Protein AF-A0A927MKE1-F1 (afdb_monomer_lite)

Foldseek 3Di:
DFPPLQDCVRQPLVVCVVCLAQEDEREDDPPDPPCPNDPVSVVSCVVSVHHYHYCVQQPDWDWDDPPPFIAIHGDPDDDRDDGPPDDDPDPPPPDDDDDDPDPPDDDDDDDDDDDDDDDPLDDPALVRVCVVVVQFDFQVDSNDDCVQVVPNPRTGND

InterPro domains:
  IPR008613 Excalibur calcium-binding domain [PF05901] (123-158)
  IPR008613 Excalibur calcium-binding domain [SM00894] (122-158)
  IPR036866 Ribonuclease Z/Hydroxyacylglutathione hydrolase-like [G3DSA:3.60.15.10] (2-71)
  IPR036866 Ribonuclease Z/Hydroxyacylglutathione hydrolase-like [SSF56281] (4-68)
  IPR052159 Bacterial competence-related DNA uptake protein [PTHR30619] (4-68)

Secondary structure (DSSP, 8-state):
--GGGG-STTS-HHHHHHH--SEEEE---TT-TT-PSPHHHHHHHHHTTPEEEEHHHH-SEEEEE-SS-EEEEESSSS-------PPPPP--------------------------S------SSHHHHHTT-TT-EETTSTT--GGG-SS-SSEE--

Organism: NCBI:txid34101

pLDDT: mean 72.44, std 20.37, range [29.61, 93.75]

Radius of gyration: 20.81 Å; chains: 1; bounding box: 52×35×54 Å

Structure (mmCIF, N/CA/C/O backbone):
data_AF-A0A927MKE1-F1
#
_entry.id   AF-A0A927MKE1-F1
#
loop_
_atom_site.group_PDB
_atom_site.id
_atom_site.type_symbol
_atom_site.label_atom_id
_atom_site.label_alt_id
_atom_site.label_comp_id
_atom_site.label_asym_id
_atom_site.lab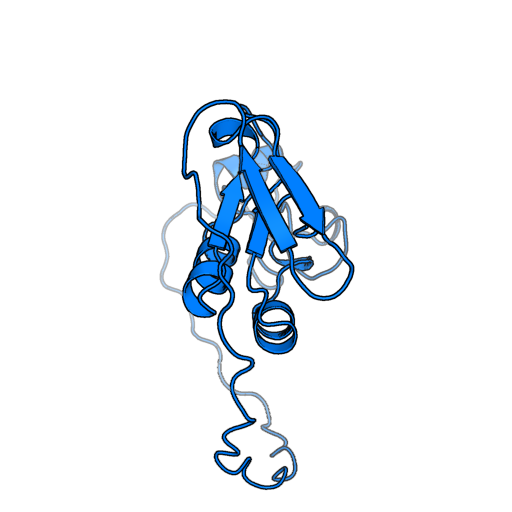el_entity_id
_atom_site.label_seq_id
_atom_site.pdbx_PDB_ins_code
_atom_site.Cartn_x
_atom_site.Cartn_y
_atom_site.Cartn_z
_atom_site.occupancy
_atom_site.B_iso_or_equiv
_atom_site.auth_seq_id
_atom_site.auth_comp_id
_atom_site.auth_asym_id
_atom_site.auth_atom_id
_atom_site.pdbx_PDB_model_num
ATOM 1 N N . MET A 1 1 ? -2.819 -4.253 6.452 1.00 84.50 1 MET A N 1
ATOM 2 C CA . MET A 1 1 ? -1.635 -3.588 5.858 1.00 84.50 1 MET A CA 1
ATOM 3 C C . MET A 1 1 ? -1.542 -3.962 4.391 1.00 84.50 1 MET A C 1
ATOM 5 O O . MET A 1 1 ? -2.056 -5.012 4.025 1.00 84.50 1 MET A O 1
ATOM 9 N N . ILE A 1 2 ? -0.939 -3.110 3.564 1.00 87.69 2 ILE A N 1
ATOM 10 C CA . ILE A 1 2 ? -0.674 -3.417 2.153 1.00 87.69 2 ILE A CA 1
ATOM 11 C C . ILE A 1 2 ? 0.648 -4.174 2.037 1.00 87.69 2 ILE A C 1
ATOM 13 O O . ILE A 1 2 ? 1.607 -3.850 2.737 1.00 87.69 2 ILE A O 1
ATOM 17 N N . ARG A 1 3 ? 0.667 -5.206 1.189 1.00 83.88 3 ARG A N 1
ATOM 18 C CA . ARG A 1 3 ? 1.837 -6.061 0.992 1.00 83.88 3 ARG A CA 1
ATOM 19 C C . ARG A 1 3 ? 2.971 -5.255 0.364 1.00 83.88 3 ARG A C 1
ATOM 21 O O . ARG A 1 3 ? 2.720 -4.416 -0.499 1.00 83.88 3 ARG A O 1
ATOM 28 N N . ASP A 1 4 ? 4.190 -5.544 0.814 1.00 82.31 4 ASP A N 1
ATOM 29 C CA . ASP A 1 4 ? 5.428 -5.065 0.198 1.00 82.31 4 ASP A CA 1
ATOM 30 C C . ASP A 1 4 ? 5.422 -3.555 -0.078 1.00 82.31 4 ASP A C 1
ATOM 32 O O . ASP A 1 4 ? 5.566 -3.084 -1.201 1.00 82.31 4 ASP A O 1
ATOM 36 N N . HIS A 1 5 ? 5.108 -2.782 0.965 1.00 85.19 5 HIS A N 1
ATOM 37 C CA . HIS A 1 5 ? 5.189 -1.319 0.949 1.00 85.19 5 HIS A CA 1
ATOM 38 C C . HIS A 1 5 ? 4.307 -0.606 -0.102 1.00 85.19 5 HIS A C 1
ATOM 40 O O . HIS A 1 5 ? 4.412 0.608 -0.275 1.00 85.19 5 HIS A O 1
ATOM 46 N N . GLY A 1 6 ? 3.388 -1.321 -0.765 1.00 75.38 6 GLY A N 1
ATOM 47 C CA . GLY A 1 6 ? 2.597 -0.794 -1.879 1.00 75.38 6 GLY A CA 1
ATOM 48 C C . GLY A 1 6 ? 3.142 -1.141 -3.265 1.00 75.38 6 GLY A C 1
ATOM 49 O O . GLY A 1 6 ? 2.917 -0.365 -4.198 1.00 75.38 6 GLY A O 1
ATOM 50 N N . SER A 1 7 ? 3.827 -2.277 -3.402 1.00 78.50 7 SER A N 1
ATOM 51 C CA . SER A 1 7 ? 4.145 -2.891 -4.694 1.00 78.50 7 SER A CA 1
ATOM 52 C C . SER A 1 7 ? 2.879 -3.323 -5.450 1.00 78.50 7 SER A C 1
ATOM 54 O O . SER A 1 7 ? 1.857 -3.686 -4.849 1.00 78.50 7 SER A O 1
ATOM 56 N N . ASP A 1 8 ? 2.937 -3.271 -6.784 1.00 71.69 8 ASP A N 1
ATOM 57 C CA . ASP A 1 8 ? 1.837 -3.645 -7.680 1.00 71.69 8 ASP A CA 1
ATOM 58 C C . ASP A 1 8 ? 1.552 -5.158 -7.617 1.00 71.69 8 ASP A C 1
ATOM 60 O O . ASP A 1 8 ? 0.395 -5.578 -7.500 1.00 71.69 8 ASP A O 1
ATOM 64 N N . THR A 1 9 ? 2.608 -5.969 -7.545 1.00 71.38 9 THR A N 1
ATOM 65 C CA . THR A 1 9 ? 2.553 -7.441 -7.531 1.00 71.38 9 THR A CA 1
ATOM 66 C C . THR A 1 9 ? 1.729 -7.975 -6.355 1.00 71.38 9 THR A C 1
ATOM 68 O O . THR A 1 9 ? 1.019 -8.980 -6.459 1.00 71.38 9 THR A O 1
ATOM 71 N N . GLY A 1 10 ? 1.767 -7.273 -5.215 1.00 69.50 10 GLY A N 1
ATOM 72 C CA . GLY A 1 10 ? 1.003 -7.584 -4.002 1.00 69.50 10 GLY A CA 1
ATOM 73 C C . GLY A 1 10 ? -0.296 -6.842 -3.806 1.00 69.50 10 GLY A C 1
ATOM 74 O O . GLY A 1 10 ? -1.035 -7.147 -2.868 1.00 69.50 10 GLY A O 1
ATOM 75 N N . SER A 1 11 ? -0.590 -5.905 -4.694 1.00 82.69 11 SER A N 1
ATOM 76 C CA . SER A 1 11 ? -1.696 -4.968 -4.548 1.00 82.69 11 SER A CA 1
ATOM 77 C C . SER A 1 11 ? -2.465 -4.828 -5.858 1.00 82.69 11 SER A C 1
ATOM 79 O O . SER A 1 11 ? -2.897 -3.732 -6.234 1.00 82.69 11 SER A O 1
ATOM 81 N N . SER A 1 12 ? -2.635 -5.948 -6.565 1.00 85.50 12 SER A N 1
ATOM 82 C CA . SER A 1 12 ? -3.334 -5.990 -7.846 1.00 85.50 12 SER A CA 1
ATOM 83 C C . SER A 1 12 ? -4.763 -5.451 -7.723 1.00 85.50 12 SER A C 1
ATOM 85 O O . SER A 1 12 ? -5.412 -5.526 -6.673 1.00 85.50 12 SER A O 1
ATOM 87 N N . ALA A 1 13 ? -5.288 -4.913 -8.824 1.00 85.31 13 ALA A N 1
ATOM 88 C CA . ALA A 1 13 ? -6.651 -4.386 -8.855 1.00 85.31 13 ALA A CA 1
ATOM 89 C C . ALA A 1 13 ? -7.698 -5.449 -8.479 1.00 85.31 13 ALA A C 1
ATOM 91 O O . ALA A 1 13 ? -8.663 -5.131 -7.781 1.00 85.31 13 ALA A O 1
ATOM 92 N N . ALA A 1 14 ? -7.491 -6.705 -8.891 1.00 86.38 14 ALA A N 1
ATOM 93 C CA . ALA A 1 14 ? -8.376 -7.818 -8.559 1.00 86.38 14 ALA A CA 1
ATOM 94 C C . ALA A 1 14 ? -8.412 -8.078 -7.047 1.00 86.38 14 ALA A C 1
ATOM 96 O O . ALA A 1 14 ? -9.493 -8.189 -6.472 1.00 86.38 14 ALA A O 1
ATOM 97 N N . PHE A 1 15 ? -7.248 -8.097 -6.391 1.00 89.12 15 PHE A N 1
ATOM 98 C CA . PHE A 1 15 ? -7.163 -8.307 -4.949 1.00 89.12 15 PHE A CA 1
ATOM 99 C C . PHE A 1 15 ? -7.830 -7.167 -4.168 1.00 89.12 15 PHE A C 1
ATOM 101 O O . PHE A 1 15 ? -8.715 -7.417 -3.351 1.00 89.12 15 PHE A O 1
ATOM 108 N N . ILE A 1 16 ? -7.481 -5.910 -4.469 1.00 89.69 16 ILE A N 1
ATOM 109 C CA . ILE A 1 16 ? -8.055 -4.735 -3.786 1.00 89.69 16 ILE A CA 1
ATOM 110 C C . ILE A 1 16 ? -9.578 -4.667 -3.982 1.00 89.69 16 ILE A C 1
ATOM 112 O O . ILE A 1 16 ? -10.311 -4.336 -3.049 1.00 89.69 16 ILE A O 1
ATOM 116 N N . SER A 1 17 ? -10.069 -5.030 -5.169 1.00 88.62 17 SER A N 1
ATOM 117 C CA . SER A 1 17 ? -11.507 -5.058 -5.467 1.00 88.62 17 SER A CA 1
ATOM 118 C C . SER A 1 17 ? -12.243 -6.223 -4.811 1.00 88.62 17 SER A C 1
ATOM 120 O O . SER A 1 17 ? -13.446 -6.112 -4.581 1.00 88.62 17 SER A O 1
ATOM 122 N N . ALA A 1 18 ? -11.557 -7.331 -4.525 1.00 89.12 18 ALA A N 1
ATOM 123 C CA . ALA A 1 18 ? -12.135 -8.471 -3.825 1.00 89.12 18 ALA A CA 1
ATOM 124 C C . ALA A 1 18 ? -12.258 -8.193 -2.322 1.00 89.12 18 ALA A C 1
ATOM 126 O O . ALA A 1 18 ? -13.315 -8.427 -1.742 1.00 89.12 18 ALA A O 1
ATOM 127 N N . VAL A 1 19 ? -11.207 -7.642 -1.705 1.00 91.50 19 VAL A N 1
ATOM 128 C CA . VAL A 1 19 ? -11.181 -7.379 -0.257 1.00 91.50 19 VAL A CA 1
ATOM 129 C C . VAL A 1 19 ? -11.882 -6.080 0.152 1.00 91.50 19 VAL A C 1
ATOM 131 O O . VAL A 1 19 ? -12.335 -5.988 1.287 1.00 91.50 19 VAL A O 1
ATOM 134 N N . LYS A 1 20 ? -11.980 -5.084 -0.747 1.00 90.12 20 LYS A N 1
ATOM 135 C CA . LYS A 1 20 ? -12.607 -3.759 -0.518 1.00 90.12 20 LYS A CA 1
ATOM 136 C C . LYS A 1 20 ? -12.312 -3.189 0.878 1.00 90.12 20 LYS A C 1
ATOM 138 O O . LYS A 1 20 ? -13.234 -2.985 1.672 1.00 90.12 20 LYS A O 1
ATOM 143 N N . PRO A 1 21 ? -11.033 -2.950 1.207 1.00 92.62 21 PRO A N 1
ATOM 144 C CA . PRO A 1 21 ? -10.658 -2.556 2.553 1.00 92.62 21 PRO A CA 1
ATOM 145 C C . PRO A 1 21 ? -11.279 -1.203 2.909 1.00 92.62 21 PRO A C 1
ATOM 147 O O . PRO A 1 21 ? -11.232 -0.260 2.124 1.00 92.62 21 PRO A O 1
ATOM 150 N N . GLN A 1 22 ? -11.808 -1.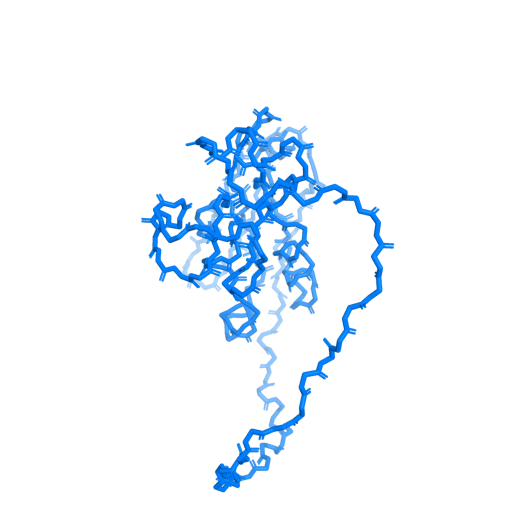080 4.126 1.00 91.31 22 GLN A N 1
ATOM 151 C CA . GLN A 1 22 ? -12.238 0.220 4.657 1.00 91.31 22 GLN A CA 1
ATOM 152 C C . GLN A 1 22 ? -11.033 1.117 4.977 1.00 91.31 22 GLN A C 1
ATOM 154 O O . GLN A 1 22 ? -11.081 2.329 4.769 1.00 91.31 22 GLN A O 1
ATOM 159 N N . THR A 1 23 ? -9.937 0.508 5.433 1.00 91.81 23 THR A N 1
ATOM 160 C CA . THR A 1 23 ? -8.687 1.176 5.805 1.00 91.81 23 THR A CA 1
ATOM 161 C C . THR A 1 23 ? -7.510 0.430 5.181 1.00 91.81 23 THR A C 1
ATOM 163 O O . THR A 1 23 ? -7.426 -0.794 5.277 1.00 91.81 23 THR A O 1
ATOM 166 N N . ALA A 1 24 ? -6.571 1.159 4.587 1.00 93.75 24 ALA A N 1
ATOM 167 C CA . ALA A 1 24 ? -5.304 0.646 4.089 1.00 93.75 24 ALA A CA 1
ATOM 168 C C . ALA A 1 24 ? -4.132 1.413 4.714 1.00 93.75 24 ALA A C 1
ATOM 170 O O . ALA A 1 24 ? -4.159 2.637 4.803 1.00 93.75 24 ALA A O 1
ATOM 171 N N . ILE A 1 25 ? -3.099 0.683 5.133 1.00 93.31 25 ILE A N 1
ATOM 172 C CA . ILE A 1 25 ? -1.866 1.246 5.695 1.00 93.31 25 ILE A CA 1
ATOM 173 C C . ILE A 1 25 ? -0.725 0.888 4.748 1.00 93.31 25 ILE A C 1
ATOM 175 O O . ILE A 1 25 ? -0.479 -0.299 4.508 1.00 93.31 25 ILE A O 1
ATOM 179 N N . LEU A 1 26 ? -0.064 1.916 4.223 1.00 91.38 26 LEU A N 1
ATOM 180 C CA . LEU A 1 26 ? 1.163 1.844 3.444 1.00 91.38 26 LEU A CA 1
ATOM 181 C C . LEU A 1 26 ? 2.326 2.139 4.393 1.00 91.38 26 LEU A C 1
ATOM 183 O O . LEU A 1 26 ? 2.515 3.274 4.831 1.00 91.38 26 LEU A O 1
ATOM 187 N N . SER A 1 27 ? 3.073 1.097 4.739 1.00 89.81 27 SER A N 1
ATOM 188 C CA . SER A 1 27 ? 4.265 1.221 5.577 1.00 89.81 27 SER A CA 1
ATOM 189 C C . SER A 1 2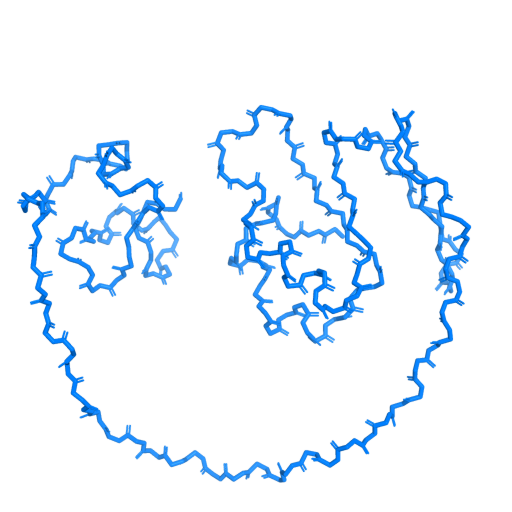7 ? 5.483 1.339 4.678 1.00 89.81 27 SER A C 1
ATOM 191 O O . SER A 1 27 ? 5.689 0.453 3.859 1.00 89.81 27 SER A O 1
ATOM 193 N N . TYR A 1 28 ? 6.248 2.420 4.781 1.00 87.06 28 TYR A N 1
ATOM 194 C CA . TYR A 1 28 ? 7.505 2.635 4.058 1.00 87.06 28 TYR A CA 1
ATOM 195 C C . TYR A 1 28 ? 8.328 3.760 4.710 1.00 87.06 28 TYR A C 1
ATOM 197 O O . TYR A 1 28 ? 7.818 4.547 5.513 1.00 87.06 28 TYR A O 1
ATOM 205 N N . GLY A 1 29 ? 9.621 3.828 4.386 1.00 82.00 29 GLY A N 1
ATOM 206 C CA . GLY A 1 29 ? 10.518 4.873 4.889 1.00 82.00 29 GLY A CA 1
ATOM 207 C C . GLY A 1 29 ? 10.306 6.226 4.198 1.00 82.00 29 GLY A C 1
ATOM 208 O O . GLY A 1 29 ? 9.976 6.283 3.017 1.00 82.00 29 GLY A O 1
ATOM 209 N N . LYS A 1 30 ? 10.551 7.335 4.909 1.00 73.81 30 LYS A N 1
ATOM 210 C CA . LYS A 1 30 ? 10.429 8.708 4.368 1.00 73.81 30 LYS A CA 1
ATOM 211 C C . LYS A 1 30 ? 11.317 8.965 3.142 1.00 73.81 30 LYS A C 1
ATOM 213 O O . LYS A 1 30 ? 10.919 9.707 2.255 1.00 73.81 30 LYS A O 1
ATOM 218 N N . ASN A 1 31 ? 12.466 8.292 3.075 1.00 73.06 31 ASN A N 1
ATOM 219 C CA . ASN A 1 31 ? 13.423 8.371 1.969 1.00 73.06 31 ASN A CA 1
ATOM 220 C C . ASN A 1 31 ? 13.493 7.035 1.210 1.00 73.06 31 ASN A C 1
ATOM 222 O O . ASN A 1 31 ? 14.578 6.514 0.962 1.00 73.06 31 ASN A O 1
ATOM 226 N N . ASN A 1 32 ? 12.337 6.430 0.921 1.00 69.62 32 ASN A N 1
ATOM 227 C CA . ASN A 1 32 ? 12.279 5.124 0.276 1.00 69.62 32 ASN A CA 1
ATOM 228 C C . ASN A 1 32 ? 12.820 5.167 -1.168 1.00 69.62 32 ASN A C 1
ATOM 230 O O . ASN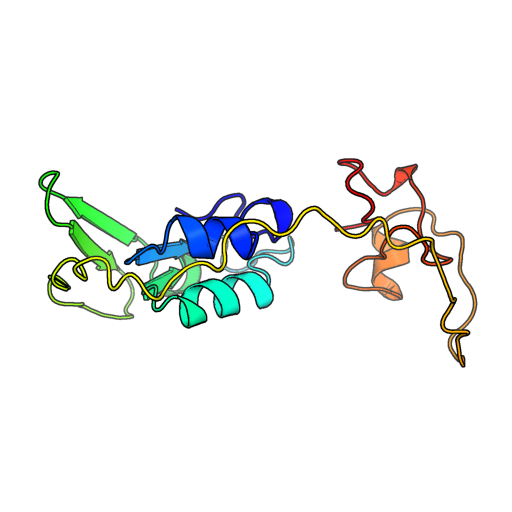 A 1 32 ? 12.182 5.734 -2.052 1.00 69.62 32 ASN A O 1
ATOM 234 N N . SER A 1 33 ? 13.960 4.520 -1.413 1.00 71.12 33 SER A N 1
ATOM 235 C CA . SER A 1 33 ? 14.573 4.379 -2.740 1.00 71.12 33 SER A CA 1
ATOM 236 C C . SER A 1 33 ? 14.007 3.221 -3.569 1.00 71.12 33 SER A C 1
ATOM 238 O O . SER A 1 33 ? 14.315 3.134 -4.754 1.00 71.12 33 SER A O 1
ATOM 240 N N . TYR A 1 34 ? 13.153 2.366 -2.991 1.00 70.12 34 TYR A N 1
ATOM 241 C CA . TYR A 1 34 ? 12.517 1.239 -3.688 1.00 70.12 34 TYR A CA 1
ATOM 242 C C . TYR A 1 34 ? 11.387 1.657 -4.648 1.00 70.12 34 TYR A C 1
ATOM 244 O O . TYR A 1 34 ? 10.768 0.806 -5.264 1.00 70.12 34 TYR A O 1
ATOM 252 N N . GLY A 1 35 ? 11.058 2.949 -4.763 1.00 71.88 35 GLY A N 1
ATOM 253 C CA . GLY A 1 35 ? 10.009 3.415 -5.687 1.00 71.88 35 GLY A CA 1
ATOM 254 C C . GLY A 1 35 ? 8.571 3.094 -5.250 1.00 71.88 35 GLY A C 1
ATOM 255 O O . GLY A 1 35 ? 7.623 3.382 -5.979 1.00 71.88 35 GLY A O 1
ATOM 256 N N . HIS A 1 36 ? 8.388 2.548 -4.046 1.00 79.62 36 HIS A N 1
ATOM 257 C CA . HIS A 1 36 ? 7.078 2.267 -3.458 1.00 79.62 36 HIS A CA 1
ATOM 258 C C . HIS A 1 36 ? 6.618 3.376 -2.491 1.00 79.62 36 HIS A C 1
ATOM 260 O O . HIS A 1 36 ? 7.452 3.995 -1.819 1.00 79.62 36 HIS A O 1
ATOM 266 N N . PRO A 1 37 ? 5.298 3.593 -2.342 1.00 81.75 37 PRO A N 1
ATOM 267 C CA . PRO A 1 37 ? 4.194 2.895 -3.012 1.00 81.75 37 PRO A CA 1
ATOM 268 C C . PRO A 1 37 ? 4.047 3.291 -4.487 1.00 81.75 37 PRO A C 1
ATOM 270 O O . PRO A 1 37 ? 4.230 4.452 -4.848 1.00 81.75 37 PRO A O 1
ATOM 273 N N . HIS A 1 38 ? 3.646 2.345 -5.343 1.00 81.31 38 HIS A N 1
ATOM 274 C CA . HIS A 1 38 ? 3.299 2.683 -6.727 1.00 81.31 38 HIS A CA 1
ATOM 275 C C . HIS A 1 38 ? 2.022 3.532 -6.755 1.00 81.31 38 HIS A C 1
ATOM 277 O O . HIS A 1 38 ? 1.023 3.216 -6.101 1.00 81.31 38 HIS A O 1
ATOM 283 N N . SER A 1 39 ? 2.006 4.579 -7.581 1.00 81.56 39 SER A N 1
ATOM 284 C CA . SER A 1 39 ? 0.848 5.476 -7.733 1.00 81.56 39 SER A CA 1
ATOM 285 C C . SER A 1 39 ? -0.432 4.736 -8.156 1.00 81.56 39 SER A C 1
ATOM 287 O O . SER A 1 39 ? -1.540 5.103 -7.746 1.00 81.56 39 SER A O 1
ATOM 289 N N . ALA A 1 40 ? -0.289 3.647 -8.917 1.00 81.88 40 ALA A N 1
ATOM 290 C CA . ALA A 1 40 ? -1.385 2.764 -9.300 1.00 81.88 40 ALA A CA 1
ATOM 291 C C . ALA A 1 40 ? -2.054 2.099 -8.084 1.00 81.88 40 ALA A C 1
ATOM 293 O O . ALA A 1 40 ? -3.281 2.000 -8.038 1.00 81.88 40 ALA A O 1
ATOM 294 N N . VAL A 1 41 ? -1.278 1.697 -7.072 1.00 86.94 41 VAL A N 1
ATOM 295 C CA . VAL A 1 41 ? -1.793 1.070 -5.846 1.00 86.94 41 VAL A CA 1
ATOM 296 C C . VAL A 1 41 ? -2.589 2.073 -5.022 1.00 86.94 41 VAL A C 1
ATOM 298 O O . VAL A 1 41 ? -3.720 1.786 -4.631 1.00 86.94 41 VAL A O 1
ATOM 301 N N . GLU A 1 42 ? -2.067 3.287 -4.834 1.00 87.31 42 GLU A N 1
ATOM 302 C CA . GLU A 1 42 ? -2.816 4.355 -4.163 1.00 87.31 42 GLU A CA 1
ATOM 303 C C . GLU A 1 42 ? -4.131 4.674 -4.875 1.00 87.31 42 GLU A C 1
ATOM 305 O O . GLU A 1 42 ? -5.161 4.860 -4.227 1.00 87.31 42 GLU A O 1
ATOM 310 N N . SER A 1 43 ? -4.105 4.715 -6.207 1.00 87.50 43 SER A N 1
ATOM 311 C CA . SER A 1 43 ? -5.289 4.991 -7.019 1.00 87.50 43 SER A CA 1
ATOM 312 C C . SER A 1 43 ? -6.337 3.892 -6.861 1.00 87.50 43 SER A C 1
ATOM 314 O O . SER A 1 43 ? -7.506 4.190 -6.634 1.00 87.50 43 SER A O 1
ATOM 316 N N . ARG A 1 44 ? -5.936 2.616 -6.881 1.00 90.81 44 ARG A N 1
ATOM 317 C CA . ARG A 1 44 ? -6.850 1.482 -6.653 1.00 90.81 44 ARG A CA 1
ATOM 318 C C . ARG A 1 44 ? -7.496 1.542 -5.272 1.00 90.81 44 ARG A C 1
ATOM 320 O O . ARG A 1 44 ? -8.704 1.349 -5.167 1.00 90.81 44 ARG A O 1
ATOM 327 N N . LEU A 1 45 ? -6.718 1.847 -4.232 1.00 91.50 45 LEU A N 1
ATOM 328 C CA . LEU A 1 45 ? -7.225 1.987 -2.863 1.00 91.50 45 LEU A CA 1
ATOM 329 C C . LEU A 1 45 ? -8.232 3.136 -2.745 1.00 91.50 45 LEU A C 1
ATOM 331 O O . LEU A 1 45 ? -9.307 2.955 -2.174 1.00 91.50 45 LEU A O 1
ATOM 335 N N . LYS A 1 46 ? -7.934 4.291 -3.348 1.00 90.19 46 LYS A N 1
ATOM 336 C CA . LYS A 1 46 ? -8.867 5.426 -3.409 1.00 90.19 46 LYS A CA 1
ATOM 337 C C . LYS A 1 46 ? -10.144 5.067 -4.176 1.00 90.19 46 LYS A C 1
ATOM 339 O O . LYS A 1 46 ? -11.234 5.384 -3.710 1.00 90.19 46 LYS A O 1
ATOM 344 N N . ASN A 1 47 ? -10.024 4.345 -5.291 1.00 90.06 47 ASN A N 1
ATOM 345 C CA . ASN A 1 47 ? -11.152 3.943 -6.138 1.00 90.06 47 ASN A CA 1
ATOM 346 C C . ASN A 1 47 ? -12.131 2.994 -5.436 1.00 90.06 47 ASN A C 1
ATOM 348 O O . ASN A 1 47 ? -13.331 3.061 -5.688 1.00 90.06 47 ASN A O 1
ATOM 352 N N . VAL A 1 48 ? -11.654 2.133 -4.532 1.00 92.38 48 VAL A N 1
ATOM 353 C CA . VAL A 1 48 ? -12.535 1.295 -3.695 1.00 92.38 48 VAL A CA 1
ATOM 354 C C . VAL A 1 48 ? -13.043 2.015 -2.440 1.00 92.38 48 VAL A C 1
ATOM 356 O O . VAL A 1 48 ? -13.769 1.424 -1.644 1.00 92.38 48 VAL A O 1
ATOM 359 N N . GLY A 1 49 ? -12.689 3.291 -2.261 1.00 90.75 49 GLY A N 1
ATOM 360 C CA . GLY A 1 49 ? -13.106 4.109 -1.125 1.00 90.75 49 GLY A CA 1
ATOM 361 C C . GLY A 1 49 ? -12.359 3.803 0.173 1.00 90.75 49 GLY A C 1
ATOM 362 O O . GLY A 1 49 ? -12.860 4.147 1.246 1.00 90.75 49 GLY A O 1
ATOM 363 N N . ALA A 1 50 ? -11.191 3.159 0.093 1.00 93.56 50 ALA A N 1
ATOM 364 C CA . ALA A 1 50 ? -10.371 2.873 1.259 1.00 93.56 50 ALA A CA 1
ATOM 365 C C . ALA A 1 50 ? -9.758 4.163 1.807 1.00 93.56 50 ALA A C 1
ATOM 367 O O . ALA A 1 50 ? -9.226 4.993 1.061 1.00 93.56 50 ALA A O 1
ATOM 368 N N . LYS A 1 51 ? -9.756 4.308 3.132 1.00 92.06 51 LYS A N 1
ATOM 369 C CA . LYS A 1 51 ? -8.967 5.346 3.787 1.00 92.06 51 LYS A CA 1
ATOM 370 C C . LYS A 1 51 ? -7.503 4.917 3.848 1.00 92.06 51 LYS A C 1
ATOM 372 O O . LYS A 1 51 ? -7.192 3.892 4.447 1.00 92.06 51 LYS A O 1
ATOM 377 N N . VAL A 1 52 ? -6.619 5.700 3.235 1.00 91.81 52 VAL A N 1
ATOM 378 C CA . VAL A 1 52 ? -5.190 5.381 3.124 1.00 91.81 52 VAL A CA 1
ATOM 379 C C . VAL A 1 52 ? -4.386 6.151 4.169 1.00 91.81 52 VAL A C 1
ATOM 381 O O . VAL A 1 52 ? -4.513 7.369 4.251 1.00 91.81 52 VAL A O 1
ATOM 384 N N . TYR A 1 53 ? -3.545 5.433 4.911 1.00 91.25 53 TYR A N 1
ATOM 385 C CA . TYR A 1 53 ? -2.551 5.969 5.842 1.00 91.25 53 TYR A CA 1
ATOM 386 C C . TYR A 1 53 ? -1.145 5.602 5.377 1.00 91.25 53 TYR A C 1
ATOM 388 O O . TYR A 1 53 ? -0.940 4.524 4.812 1.00 91.25 53 TYR A O 1
ATOM 396 N N . LYS A 1 54 ? -0.182 6.485 5.621 1.00 91.62 54 LYS A N 1
ATOM 397 C CA . LYS A 1 54 ? 1.206 6.384 5.171 1.00 91.62 54 LYS A CA 1
ATOM 398 C C . LYS A 1 54 ? 2.137 6.695 6.337 1.00 91.62 54 LYS A C 1
ATOM 400 O O . LYS A 1 54 ? 2.170 7.828 6.804 1.00 91.62 54 LYS A O 1
ATOM 405 N N . THR A 1 55 ? 2.961 5.736 6.752 1.00 90.44 55 THR A N 1
ATOM 406 C CA . THR A 1 55 ? 3.884 5.909 7.893 1.00 90.44 55 THR A CA 1
ATOM 407 C C . THR A 1 55 ? 4.806 7.136 7.820 1.00 90.44 55 THR A C 1
ATOM 409 O O . THR A 1 55 ? 4.998 7.763 8.856 1.00 90.44 55 THR A O 1
ATOM 412 N N . PRO A 1 56 ? 5.354 7.582 6.666 1.00 86.88 56 PRO A N 1
ATOM 413 C CA . PRO A 1 56 ? 6.218 8.768 6.673 1.00 86.88 56 PRO A CA 1
ATOM 414 C C . PRO A 1 56 ? 5.466 10.098 6.829 1.00 86.88 56 PRO A C 1
ATOM 416 O O . PRO A 1 56 ? 6.113 11.131 6.993 1.00 86.88 56 PRO A O 1
ATOM 419 N N . ILE A 1 57 ? 4.132 10.084 6.741 1.00 87.69 57 ILE A N 1
ATOM 420 C CA . ILE A 1 57 ? 3.267 11.264 6.887 1.00 87.69 57 ILE A CA 1
ATOM 421 C C . ILE A 1 57 ? 2.518 11.194 8.221 1.00 87.69 57 ILE A C 1
ATOM 423 O O . ILE A 1 57 ? 2.509 12.157 8.979 1.00 87.69 57 ILE A O 1
ATOM 427 N N . ASP A 1 58 ? 1.933 10.035 8.517 1.00 89.62 58 ASP A N 1
ATOM 428 C CA . ASP A 1 58 ? 1.093 9.791 9.688 1.00 89.62 58 ASP A CA 1
ATOM 429 C C . ASP A 1 58 ? 1.895 9.341 10.929 1.00 89.62 58 ASP A C 1
ATOM 431 O O . ASP A 1 58 ? 1.323 9.234 12.015 1.00 89.62 58 ASP A O 1
ATOM 435 N N . CYS A 1 59 ? 3.208 9.115 10.788 1.00 88.69 59 CYS A N 1
ATOM 436 C CA . CYS A 1 59 ? 4.093 8.536 11.804 1.00 88.69 59 CYS A CA 1
ATOM 437 C C . CYS A 1 59 ? 3.562 7.196 12.333 1.00 88.69 59 CYS A C 1
ATOM 439 O O . CYS A 1 59 ? 3.316 6.275 11.547 1.00 88.69 59 CYS A O 1
ATOM 441 N N . ASP A 1 60 ? 3.395 7.075 13.649 1.00 90.44 60 ASP A N 1
ATOM 442 C CA . ASP A 1 60 ? 2.908 5.859 14.278 1.00 90.44 60 ASP A CA 1
ATOM 443 C C . ASP A 1 60 ? 1.408 5.756 14.054 1.00 90.44 60 ASP A C 1
ATOM 445 O O . ASP A 1 60 ? 0.645 6.653 14.421 1.00 90.44 60 ASP A O 1
ATOM 449 N N . ILE A 1 61 ? 0.994 4.648 13.445 1.00 91.31 61 ILE A N 1
ATOM 450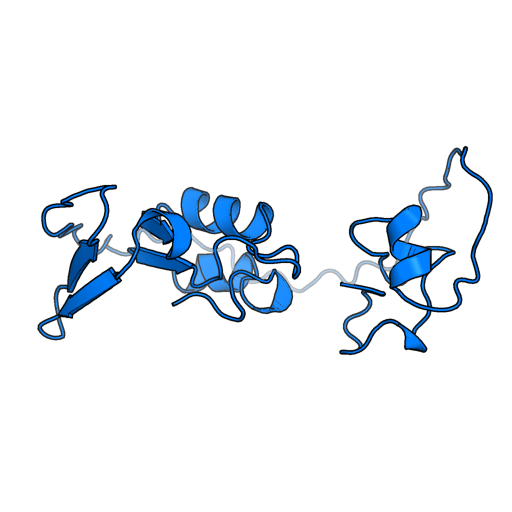 C CA . ILE A 1 61 ? -0.403 4.356 13.145 1.00 91.31 61 ILE A CA 1
ATOM 451 C C . ILE A 1 61 ? -0.871 3.242 14.080 1.00 91.31 61 ILE A C 1
ATOM 453 O O . ILE A 1 61 ? -0.439 2.096 13.952 1.00 91.31 61 ILE A O 1
ATOM 457 N N . THR A 1 62 ? -1.802 3.562 14.975 1.00 92.50 62 THR A N 1
ATOM 458 C CA . THR A 1 62 ? -2.394 2.601 15.913 1.00 92.50 62 THR A CA 1
ATOM 459 C C . THR A 1 62 ? -3.777 2.197 15.434 1.00 92.50 62 THR A C 1
ATOM 461 O O . THR A 1 62 ? -4.646 3.050 15.247 1.00 92.50 62 THR A O 1
ATOM 464 N N . VAL A 1 63 ? -3.995 0.891 15.262 1.00 92.00 63 VAL A N 1
ATOM 465 C CA . VAL A 1 63 ? -5.316 0.317 14.984 1.00 92.00 63 VAL A CA 1
ATOM 466 C C . VAL A 1 63 ? -5.826 -0.363 16.248 1.00 92.00 63 VAL A C 1
ATOM 468 O O . VAL A 1 63 ? -5.241 -1.340 16.706 1.00 92.00 63 VAL A O 1
ATOM 471 N N . THR A 1 64 ? -6.928 0.137 16.795 1.00 91.94 64 THR A N 1
ATOM 472 C CA . THR A 1 64 ? -7.612 -0.468 17.945 1.00 91.94 64 THR A CA 1
ATOM 473 C C . THR A 1 64 ? -8.880 -1.141 17.453 1.00 91.94 64 THR A C 1
ATOM 475 O O . THR A 1 64 ? -9.651 -0.525 16.720 1.00 91.94 64 THR A O 1
ATOM 478 N N . THR A 1 65 ? -9.111 -2.394 17.836 1.00 90.31 65 THR A N 1
ATOM 479 C CA . THR A 1 65 ? -10.301 -3.149 17.435 1.00 90.31 65 THR A CA 1
ATOM 480 C C . THR A 1 65 ? -10.827 -4.000 18.582 1.00 90.31 65 THR A C 1
ATOM 482 O O . THR A 1 65 ? -10.053 -4.477 19.406 1.00 90.31 65 THR A O 1
ATOM 485 N N . ASP A 1 66 ? -12.143 -4.186 18.617 1.00 91.19 66 ASP A N 1
ATOM 486 C CA . ASP A 1 66 ? -12.851 -5.130 19.491 1.00 91.19 66 ASP A CA 1
ATOM 487 C C . ASP A 1 66 ? -13.234 -6.431 18.747 1.00 91.19 66 ASP A C 1
ATOM 489 O O . ASP A 1 66 ? -14.013 -7.235 19.249 1.00 91.19 66 ASP A O 1
ATOM 493 N N . GLY A 1 67 ? -12.720 -6.627 17.525 1.00 88.62 67 GLY A N 1
ATOM 494 C CA . GLY A 1 67 ? -13.076 -7.736 16.634 1.00 88.62 67 GLY A CA 1
ATOM 495 C C . GLY A 1 67 ? -14.313 -7.486 15.760 1.00 88.62 67 GLY A C 1
ATOM 496 O O . GLY A 1 67 ? -14.542 -8.244 14.820 1.00 88.62 67 GLY A O 1
ATOM 497 N N . ILE A 1 68 ? -15.082 -6.419 16.009 1.00 84.94 68 ILE A N 1
ATOM 498 C CA . ILE A 1 68 ? -16.279 -6.039 15.234 1.00 84.94 68 ILE A CA 1
ATOM 499 C C . ILE A 1 68 ? -16.098 -4.663 14.578 1.00 84.94 68 ILE A C 1
ATOM 501 O O . ILE A 1 68 ? -16.482 -4.447 13.429 1.00 84.94 68 ILE A O 1
ATOM 505 N N . LYS A 1 69 ? -15.511 -3.718 15.306 1.00 86.12 69 LYS A N 1
ATOM 506 C CA . LYS A 1 69 ? -15.217 -2.347 14.900 1.00 86.12 69 LYS A CA 1
ATOM 507 C C . LYS A 1 69 ? -13.727 -2.090 15.035 1.00 86.12 69 LYS A C 1
ATOM 509 O O . LYS A 1 69 ? -13.037 -2.701 15.852 1.00 86.12 69 LYS A O 1
ATOM 514 N N . HIS A 1 70 ? -13.235 -1.125 14.270 1.00 89.00 70 HIS A N 1
ATOM 515 C CA . HIS A 1 70 ? -11.880 -0.617 14.426 1.00 89.00 70 HIS A CA 1
ATOM 516 C C . HIS A 1 70 ? -11.835 0.909 14.395 1.00 89.00 70 HIS A C 1
ATOM 518 O O . HIS A 1 70 ? -12.640 1.576 13.741 1.00 89.00 70 HIS A O 1
ATOM 524 N N . ALA A 1 71 ? -10.857 1.455 15.106 1.00 88.31 71 ALA A N 1
ATOM 525 C CA . ALA A 1 71 ? -10.473 2.856 15.098 1.00 88.31 71 ALA A CA 1
ATOM 526 C C . ALA A 1 71 ? -8.996 2.966 14.709 1.00 88.31 71 ALA A C 1
ATOM 528 O O . ALA A 1 71 ? -8.208 2.062 14.987 1.00 88.31 71 ALA A O 1
ATOM 529 N N . VAL A 1 72 ? -8.631 4.064 14.046 1.00 90.69 72 VAL A N 1
ATOM 530 C CA . VAL A 1 72 ? -7.261 4.292 13.570 1.00 90.69 72 VAL A CA 1
ATOM 531 C C . VAL A 1 72 ? -6.799 5.677 14.008 1.00 90.69 72 VAL A C 1
ATOM 533 O O . VAL A 1 72 ? -7.448 6.671 13.676 1.00 90.69 72 VAL A O 1
ATOM 536 N N . ALA A 1 73 ? -5.683 5.732 14.733 1.00 89.56 73 ALA A N 1
ATOM 537 C CA . ALA A 1 73 ? -5.036 6.954 15.210 1.00 89.56 73 ALA A CA 1
ATOM 538 C C . ALA A 1 73 ? -3.624 7.102 14.613 1.00 89.56 73 ALA A C 1
ATOM 540 O O . ALA A 1 73 ? -2.998 6.101 14.276 1.00 89.56 73 ALA A O 1
ATOM 541 N N . SER A 1 74 ? -3.144 8.343 14.482 1.00 90.56 74 SER A N 1
ATOM 542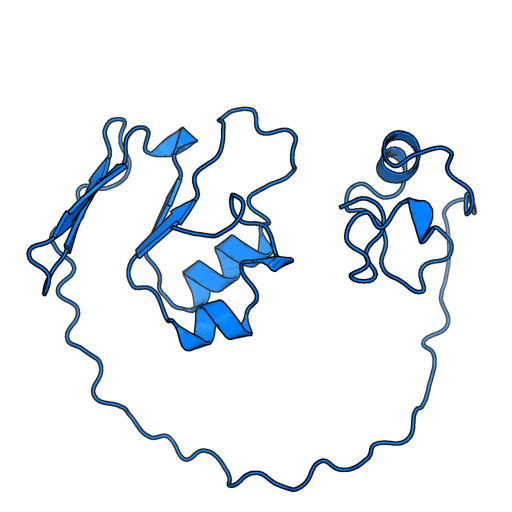 C CA . SER A 1 74 ? -1.841 8.716 13.894 1.00 90.56 74 SER A CA 1
ATOM 543 C C . SER A 1 74 ? -1.107 9.727 14.787 1.00 90.56 74 SER A C 1
ATOM 545 O O . SER A 1 74 ? -1.765 10.664 15.254 1.00 90.56 74 SER A O 1
ATOM 547 N N . SER A 1 75 ? 0.212 9.614 14.983 1.00 84.75 75 SER A N 1
ATOM 548 C CA . SER A 1 75 ? 0.947 10.427 15.974 1.00 84.75 75 SER A CA 1
ATOM 549 C C . SER A 1 75 ? 1.421 11.820 15.513 1.00 84.75 75 SER A C 1
ATOM 551 O O . SER A 1 75 ? 1.562 12.698 16.360 1.00 84.75 75 SER A O 1
ATOM 553 N N . CYS A 1 76 ? 1.597 12.095 14.211 1.00 74.94 76 CYS A N 1
ATOM 554 C CA . CYS A 1 76 ? 2.237 13.351 13.743 1.00 74.94 76 CYS A CA 1
ATOM 555 C C . CYS A 1 76 ? 1.356 14.360 12.972 1.00 74.94 76 CYS A C 1
ATOM 557 O O . CYS A 1 76 ? 1.872 15.404 12.574 1.00 74.94 76 CYS A O 1
ATOM 559 N N . LYS A 1 77 ? 0.042 14.099 12.838 1.00 62.34 77 LYS A N 1
ATOM 560 C CA . LYS A 1 77 ? -1.022 14.815 12.072 1.00 62.34 77 LYS A CA 1
ATOM 561 C C . LYS A 1 77 ? -1.467 14.070 10.809 1.00 62.34 77 LYS A C 1
ATOM 563 O O . LYS A 1 77 ? -0.651 13.645 10.006 1.00 62.34 77 LYS A O 1
ATOM 568 N N . GLY A 1 78 ? -2.789 14.050 10.601 1.00 47.44 78 GLY A N 1
ATOM 569 C CA . GLY A 1 78 ? -3.406 13.660 9.331 1.00 47.44 78 GLY A CA 1
ATOM 570 C C . GLY A 1 78 ? -4.928 13.514 9.370 1.00 47.44 78 GLY A C 1
ATOM 571 O O . GLY A 1 78 ? -5.620 14.117 8.557 1.00 47.44 78 GLY A O 1
ATOM 572 N N . ALA A 1 79 ? -5.483 12.768 10.329 1.00 43.53 79 ALA A N 1
ATOM 573 C CA . ALA A 1 79 ? -6.919 12.767 10.614 1.00 43.53 79 ALA A CA 1
ATOM 574 C C . ALA A 1 79 ? -7.212 12.016 11.914 1.00 43.53 79 ALA A C 1
ATOM 576 O O . ALA A 1 79 ? -7.114 10.790 11.954 1.00 43.53 79 ALA A O 1
ATOM 577 N N . VAL A 1 80 ? -7.719 12.721 12.925 1.00 42.69 80 VAL A N 1
ATOM 578 C CA . VAL A 1 80 ? -8.604 12.085 13.904 1.00 42.69 80 VAL A CA 1
ATOM 579 C C . VAL A 1 80 ? -9.874 11.719 13.136 1.00 42.69 80 VAL A C 1
ATOM 581 O O . VAL A 1 80 ? -10.787 12.529 12.996 1.00 42.69 80 VAL A O 1
ATOM 584 N N . VAL A 1 81 ? -9.922 10.536 12.525 1.00 44.03 81 VAL A N 1
ATOM 585 C CA . VAL A 1 81 ? -11.205 10.015 12.048 1.00 44.03 81 VAL A CA 1
ATOM 586 C C . VAL A 1 81 ? -11.886 9.388 13.233 1.00 44.03 81 VAL A C 1
ATOM 588 O O . VAL A 1 81 ? -11.426 8.390 13.782 1.00 44.03 81 VAL A O 1
ATOM 591 N N . LYS A 1 82 ? -13.032 9.973 13.566 1.00 39.47 82 LYS A N 1
ATOM 592 C CA . LYS A 1 82 ? -14.092 9.292 14.298 1.00 39.47 82 LYS A CA 1
ATOM 593 C C . LYS A 1 82 ? -14.274 7.876 13.718 1.00 39.47 82 LYS A C 1
ATOM 595 O O . LYS A 1 82 ? -14.084 7.714 12.507 1.00 39.47 82 LYS A O 1
ATOM 600 N N . PRO A 1 83 ? -14.653 6.879 14.537 1.00 40.78 83 PRO A N 1
ATOM 601 C CA . PRO A 1 83 ? -14.877 5.518 14.066 1.00 40.78 83 PRO A CA 1
ATOM 602 C C . PRO A 1 83 ? -15.779 5.564 12.832 1.00 40.78 83 PRO A C 1
ATOM 604 O O . PRO A 1 83 ? -16.923 6.016 12.915 1.00 40.78 83 PRO A O 1
ATOM 607 N N . VAL A 1 84 ? -15.268 5.155 11.669 1.00 46.22 84 VAL A N 1
ATOM 608 C CA . VAL A 1 84 ? -16.110 5.017 10.480 1.00 46.22 84 VAL A CA 1
ATOM 609 C C . VAL A 1 84 ? -16.866 3.712 10.663 1.00 46.22 84 VAL A C 1
ATOM 611 O O . VAL A 1 84 ? -16.486 2.670 10.141 1.00 46.22 84 VAL A O 1
ATOM 614 N N . VAL A 1 85 ? -17.958 3.766 11.420 1.00 48.19 85 VAL A N 1
ATOM 615 C CA . VAL A 1 85 ? -19.008 2.755 11.326 1.00 48.19 85 VAL A CA 1
ATOM 616 C C . VAL A 1 85 ? -19.752 3.053 10.028 1.00 48.19 85 VAL A C 1
ATOM 618 O O . VAL A 1 85 ? -20.780 3.725 10.020 1.00 48.19 85 VAL A O 1
ATOM 621 N N . LYS A 1 86 ? -19.199 2.619 8.890 1.00 41.41 86 LYS A N 1
ATOM 622 C CA . LYS A 1 86 ? -20.019 2.486 7.684 1.00 41.41 86 LYS A CA 1
ATOM 623 C C . LYS A 1 86 ? -20.836 1.204 7.850 1.00 41.41 86 LYS A C 1
ATOM 625 O O . LYS A 1 86 ? -20.233 0.166 8.130 1.00 41.41 86 LYS A O 1
ATOM 630 N N . PRO A 1 87 ? -22.171 1.247 7.686 1.00 40.88 87 PRO A N 1
ATOM 631 C CA . PRO A 1 87 ? -22.974 0.035 7.653 1.00 40.88 87 PRO A CA 1
ATOM 632 C C . PRO A 1 87 ? -22.399 -0.884 6.580 1.00 40.88 87 PRO A C 1
ATOM 634 O O . PRO A 1 87 ? -22.032 -0.406 5.501 1.00 40.88 87 PRO A O 1
ATOM 637 N N . ALA A 1 88 ? -22.322 -2.183 6.869 1.00 47.81 88 ALA A N 1
ATOM 638 C CA . ALA A 1 88 ? -22.091 -3.174 5.832 1.00 47.81 88 ALA A CA 1
ATOM 639 C C . ALA A 1 88 ? -23.058 -2.866 4.674 1.00 47.81 88 ALA A C 1
ATOM 641 O O . ALA A 1 88 ? -24.272 -2.808 4.907 1.00 47.81 88 ALA A O 1
ATOM 642 N N . PRO A 1 89 ? -22.574 -2.612 3.446 1.00 37.66 89 PRO A N 1
ATOM 643 C CA . PRO A 1 89 ? -23.485 -2.560 2.328 1.00 37.66 89 PRO A CA 1
ATOM 644 C C . PRO A 1 89 ? -24.102 -3.952 2.245 1.00 37.66 89 PRO A C 1
ATOM 646 O O . PRO A 1 89 ? -23.388 -4.937 2.043 1.00 37.66 89 PRO A O 1
ATOM 649 N N . LYS A 1 90 ? -25.428 -4.041 2.418 1.00 37.75 90 LYS A N 1
ATOM 650 C CA . LYS A 1 90 ? -26.171 -5.213 1.951 1.00 37.75 90 LYS A CA 1
ATOM 651 C C . LYS A 1 90 ? -25.690 -5.505 0.526 1.00 37.75 90 LYS A C 1
ATOM 653 O O . LYS A 1 90 ? -25.512 -4.550 -0.239 1.00 37.75 90 LYS A O 1
ATOM 658 N N . PRO A 1 91 ? -25.464 -6.774 0.161 1.00 41.66 91 PRO A N 1
ATOM 659 C CA . PRO A 1 91 ? -25.030 -7.111 -1.179 1.00 41.66 91 PRO A CA 1
ATOM 660 C C . PRO A 1 91 ? -26.124 -6.670 -2.152 1.00 41.66 91 PRO A C 1
ATOM 662 O O . PRO A 1 91 ? -27.141 -7.337 -2.318 1.00 41.66 91 PRO A O 1
ATOM 665 N N . ALA A 1 92 ? -25.927 -5.518 -2.792 1.00 39.56 92 ALA A N 1
ATOM 666 C CA . ALA A 1 92 ? -26.647 -5.190 -4.002 1.00 39.56 92 ALA A CA 1
ATOM 667 C C . ALA A 1 92 ? -26.061 -6.093 -5.083 1.00 39.56 92 ALA A C 1
ATOM 669 O O . ALA A 1 92 ? -25.074 -5.769 -5.746 1.00 39.56 92 ALA A O 1
ATOM 670 N N . VAL A 1 93 ? -26.665 -7.271 -5.197 1.00 45.47 93 VAL A N 1
ATOM 671 C CA . VAL A 1 93 ? -26.640 -8.084 -6.401 1.00 45.47 93 VAL A CA 1
ATOM 672 C C . VAL A 1 93 ? -27.118 -7.179 -7.535 1.00 45.47 93 VAL A C 1
ATOM 674 O O . VAL A 1 93 ? -28.312 -6.974 -7.730 1.00 45.47 93 VAL A O 1
ATOM 677 N N . LYS A 1 94 ? -26.178 -6.609 -8.285 1.00 36.81 94 LYS A N 1
ATOM 678 C CA . LYS A 1 94 ? -26.405 -6.374 -9.705 1.00 36.81 94 LYS A CA 1
ATOM 679 C C . LYS A 1 94 ? -25.839 -7.590 -10.406 1.00 36.81 94 LYS A C 1
ATOM 681 O O . LYS A 1 94 ? -24.633 -7.816 -10.399 1.00 36.81 94 LYS A O 1
ATOM 686 N N . THR A 1 95 ? -26.779 -8.405 -10.870 1.00 32.09 95 THR A N 1
ATOM 687 C CA . THR A 1 95 ? -26.631 -9.574 -11.734 1.00 32.09 95 THR A CA 1
ATOM 688 C C . THR A 1 95 ? -25.280 -9.629 -12.439 1.00 32.09 95 THR A C 1
ATOM 690 O O . THR A 1 95 ? -25.027 -8.897 -13.393 1.00 32.09 95 THR A O 1
ATOM 693 N N . ILE A 1 96 ? -24.438 -10.543 -11.964 1.00 39.72 96 ILE A N 1
ATOM 694 C CA . ILE A 1 96 ? -23.370 -11.147 -12.752 1.00 39.72 96 ILE A CA 1
ATOM 695 C C . ILE A 1 96 ? -24.072 -11.799 -13.954 1.00 39.72 96 ILE A C 1
ATOM 697 O O . ILE A 1 96 ? -24.923 -12.668 -13.734 1.00 39.72 96 ILE A O 1
ATOM 701 N N . PRO A 1 97 ? -23.787 -11.419 -15.212 1.00 36.00 97 PRO A N 1
ATOM 702 C CA . PRO A 1 97 ? -24.128 -12.290 -16.322 1.00 36.00 97 PRO A CA 1
ATOM 703 C C . PRO A 1 97 ? -23.416 -13.619 -16.065 1.00 36.00 97 PRO A C 1
ATOM 705 O O . PRO A 1 97 ? -22.208 -13.630 -15.819 1.00 36.00 97 PRO A O 1
ATOM 708 N N . LYS A 1 98 ? -24.184 -14.717 -16.058 1.00 37.56 98 LYS A N 1
ATOM 709 C CA . LYS A 1 98 ? -23.707 -16.113 -16.034 1.00 37.56 98 LYS A CA 1
ATOM 710 C C . LYS A 1 98 ? -22.382 -16.230 -16.809 1.00 37.56 98 LYS A C 1
ATOM 712 O O . LYS A 1 98 ? -22.282 -15.600 -17.863 1.00 37.56 98 LYS A O 1
ATOM 717 N N . PRO A 1 99 ? -21.391 -17.019 -16.349 1.00 39.50 99 PRO A N 1
ATOM 718 C CA . PRO A 1 99 ? -20.109 -17.114 -17.030 1.00 39.50 99 PRO A CA 1
ATOM 719 C C . PRO A 1 99 ? -20.351 -17.631 -18.447 1.00 39.50 99 PRO A C 1
ATOM 721 O O . PRO A 1 99 ? -20.678 -18.798 -18.657 1.00 39.50 99 PRO A O 1
ATOM 724 N N . VAL A 1 100 ? -20.245 -16.729 -19.418 1.00 36.09 100 VAL A N 1
ATOM 725 C CA . VAL A 1 100 ? -20.208 -17.096 -20.826 1.00 36.09 100 VAL A CA 1
ATOM 726 C C . VAL A 1 100 ? -18.892 -17.856 -21.015 1.00 36.09 100 VAL A C 1
ATOM 728 O O . VAL A 1 100 ? -17.862 -17.398 -20.502 1.00 36.09 100 VAL A O 1
ATOM 731 N N . PRO A 1 101 ? -18.891 -19.023 -21.683 1.00 38.03 101 PRO A N 1
ATOM 732 C CA . PRO A 1 101 ? -17.663 -19.756 -21.948 1.00 38.03 101 PRO A CA 1
ATOM 733 C C . PRO A 1 101 ? -16.678 -18.813 -22.626 1.00 38.03 101 PRO A C 1
ATOM 735 O O . PRO A 1 101 ? -17.063 -18.097 -23.551 1.00 38.03 101 PRO A O 1
ATOM 738 N N . LYS A 1 102 ? -15.425 -18.797 -22.153 1.00 38.66 102 LYS A N 1
ATOM 739 C CA . LYS A 1 102 ? -14.326 -18.071 -22.799 1.00 38.66 102 LYS A CA 1
ATOM 740 C C . LYS A 1 102 ? -14.429 -18.280 -24.316 1.00 38.66 102 LYS A C 1
ATOM 742 O O . LYS A 1 102 ? -14.257 -19.420 -24.757 1.00 38.66 102 LYS A O 1
ATOM 747 N N . PRO A 1 103 ? -14.644 -17.235 -25.131 1.00 32.78 103 PRO A N 1
ATOM 748 C CA . PRO A 1 103 ? -14.285 -17.337 -26.526 1.00 32.78 103 PRO A CA 1
ATOM 749 C C . PRO A 1 103 ? -12.766 -17.479 -26.536 1.00 32.78 103 PRO A C 1
ATOM 751 O O . PRO A 1 103 ? -12.040 -16.607 -26.055 1.00 32.78 103 PRO A O 1
ATOM 754 N N . VAL A 1 104 ? -12.288 -18.619 -27.026 1.00 45.91 104 VAL A N 1
ATOM 755 C CA . VAL A 1 104 ? -10.893 -18.796 -27.418 1.00 45.91 104 VAL A CA 1
ATOM 756 C C . VAL A 1 104 ? -10.638 -17.784 -28.530 1.00 45.91 104 VAL A C 1
ATOM 758 O O . VAL A 1 104 ? -10.938 -18.033 -29.697 1.00 45.91 104 VAL A O 1
ATOM 761 N N . ILE A 1 105 ? -10.136 -16.606 -28.166 1.00 33.41 105 ILE A N 1
ATOM 762 C CA . ILE A 1 105 ? -9.689 -15.625 -29.145 1.00 33.41 105 ILE A CA 1
ATOM 763 C C . ILE A 1 105 ? -8.271 -16.022 -29.542 1.00 33.41 105 ILE A C 1
ATOM 765 O O . ILE A 1 105 ? -7.307 -15.855 -28.796 1.00 33.41 105 ILE A O 1
ATOM 769 N N . LYS A 1 106 ? -8.190 -16.605 -30.739 1.00 29.61 106 LYS A N 1
ATOM 770 C CA . LYS A 1 106 ? -6.972 -16.755 -31.539 1.00 29.61 106 LYS A CA 1
ATOM 771 C C . LYS A 1 106 ? -6.259 -15.389 -31.676 1.00 29.61 106 LYS A C 1
ATOM 773 O O . LYS A 1 106 ? -6.929 -14.360 -31.732 1.00 29.61 106 LYS A O 1
ATOM 778 N N . PRO A 1 107 ? -4.920 -15.356 -31.755 1.00 51.38 107 PRO A N 1
ATOM 779 C CA . PRO A 1 107 ? -4.135 -14.133 -31.587 1.00 51.38 107 PRO A CA 1
ATOM 780 C C . PRO A 1 107 ? -4.073 -13.292 -32.871 1.00 51.38 107 PRO A C 1
ATOM 782 O O . PRO A 1 107 ? -3.735 -13.842 -33.919 1.00 51.38 107 PRO A O 1
ATOM 785 N N . LYS A 1 108 ? -4.319 -11.967 -32.801 1.00 31.25 108 LYS A N 1
ATOM 786 C CA . LYS A 1 108 ? -3.877 -10.968 -33.811 1.00 31.25 108 LYS A CA 1
ATOM 787 C C . LYS A 1 108 ? -4.207 -9.511 -33.400 1.00 31.25 108 LYS A C 1
ATOM 789 O O . LYS A 1 108 ? -5.243 -9.337 -32.766 1.00 31.25 108 LYS A O 1
ATOM 794 N N . PRO A 1 109 ? -3.506 -8.453 -33.880 1.00 38.12 109 PRO A N 1
ATOM 795 C CA . PRO A 1 109 ? -2.130 -8.318 -34.385 1.00 38.12 109 PRO A CA 1
ATOM 796 C C . PRO A 1 109 ? -1.267 -7.304 -33.597 1.00 38.12 109 PRO A C 1
ATOM 798 O O . PRO A 1 109 ? -1.756 -6.431 -32.889 1.00 38.12 109 PRO A O 1
ATOM 801 N N . ALA A 1 110 ? 0.045 -7.394 -33.832 1.00 41.94 110 ALA A N 1
ATOM 802 C CA . ALA A 1 110 ? 1.074 -6.449 -33.414 1.00 41.94 110 ALA A CA 1
ATOM 803 C C . ALA A 1 110 ? 0.743 -4.981 -33.739 1.00 41.94 110 ALA A C 1
ATOM 805 O O . ALA A 1 110 ? 0.519 -4.624 -34.898 1.00 41.94 110 ALA A O 1
ATOM 806 N N . ILE A 1 111 ? 0.838 -4.118 -32.727 1.00 36.81 111 ILE A N 1
ATOM 807 C CA . ILE A 1 111 ? 1.020 -2.683 -32.936 1.00 36.81 111 ILE A CA 1
ATOM 808 C C . ILE A 1 111 ? 2.509 -2.476 -33.226 1.00 36.81 111 ILE A C 1
ATOM 810 O O . ILE A 1 111 ? 3.359 -2.683 -32.360 1.00 36.81 111 ILE A O 1
ATOM 814 N N . LYS A 1 112 ? 2.833 -2.131 -34.477 1.00 31.56 112 LYS A N 1
ATOM 815 C CA . LYS A 1 112 ? 4.182 -1.694 -34.856 1.00 31.56 112 LYS A CA 1
ATOM 816 C C . LYS A 1 112 ? 4.508 -0.339 -34.194 1.00 31.56 112 LYS A C 1
ATOM 818 O O . LYS A 1 112 ? 3.606 0.482 -34.038 1.00 31.56 112 LYS A O 1
ATOM 823 N N . PRO A 1 113 ? 5.784 -0.082 -33.856 1.00 49.25 113 PRO A N 1
ATOM 824 C CA . PRO A 1 113 ? 6.226 1.099 -33.120 1.00 49.25 113 PRO A CA 1
ATOM 825 C C . PRO A 1 113 ? 6.601 2.255 -34.064 1.00 49.25 113 PRO A C 1
ATOM 827 O O . PRO A 1 113 ? 6.996 2.014 -35.207 1.00 49.25 113 PRO A O 1
ATOM 830 N N . LYS A 1 114 ? 6.562 3.508 -33.584 1.00 33.44 114 LYS A N 1
ATOM 831 C CA . LYS A 1 114 ? 7.289 4.628 -34.219 1.00 33.44 114 LYS A CA 1
ATOM 832 C C . LYS A 1 114 ? 8.224 5.301 -33.190 1.00 33.44 114 LYS A C 1
ATOM 834 O O . LYS A 1 114 ? 7.828 5.412 -32.032 1.00 33.44 114 LYS A O 1
ATOM 839 N N . PRO A 1 115 ? 9.462 5.678 -33.574 1.00 52.53 115 PRO A N 1
ATOM 840 C CA . PRO A 1 115 ? 10.631 5.642 -32.695 1.00 52.53 115 PRO A CA 1
ATOM 841 C C . PRO A 1 115 ? 11.198 7.029 -32.357 1.00 52.53 115 PRO A C 1
ATOM 843 O O . PRO A 1 115 ? 11.034 7.957 -33.142 1.00 52.53 115 PRO A O 1
ATOM 846 N N . ALA A 1 116 ? 11.944 7.122 -31.250 1.00 40.56 116 ALA A N 1
ATOM 847 C CA . ALA A 1 116 ? 13.262 7.775 -31.169 1.00 40.56 116 ALA A CA 1
ATOM 848 C C . ALA A 1 116 ? 13.750 7.824 -29.708 1.00 40.56 116 ALA A C 1
ATOM 850 O O . ALA A 1 116 ? 13.508 8.790 -28.996 1.00 40.56 116 ALA A O 1
ATOM 851 N N . SER A 1 117 ? 14.480 6.796 -29.276 1.00 39.19 117 SER A N 1
ATOM 852 C CA . SER A 1 117 ? 15.746 7.021 -28.573 1.00 39.19 117 SER A CA 1
ATOM 853 C C . SER A 1 117 ? 16.567 5.735 -28.622 1.00 39.19 117 SER A C 1
ATOM 855 O O . SER A 1 117 ? 16.156 4.708 -28.097 1.00 39.19 117 SER A O 1
ATOM 857 N N . SER A 1 118 ? 17.670 5.793 -29.368 1.00 45.25 118 SER A N 1
ATOM 858 C CA . SER A 1 118 ? 18.869 4.954 -29.273 1.00 45.25 118 SER A CA 1
ATOM 859 C C . SER A 1 118 ? 18.713 3.583 -28.587 1.00 45.25 118 SER A C 1
ATOM 861 O O . SER A 1 118 ? 18.700 3.455 -27.363 1.00 45.25 118 SER A O 1
ATOM 863 N N . THR A 1 119 ? 18.649 2.543 -29.415 1.00 50.53 119 THR A N 1
ATOM 864 C CA . THR A 1 119 ? 18.625 1.107 -29.104 1.00 50.53 119 THR A CA 1
ATOM 865 C C . THR A 1 119 ? 19.832 0.639 -28.279 1.00 50.53 119 THR A C 1
ATOM 867 O O . THR A 1 119 ? 20.701 -0.078 -28.770 1.00 50.53 119 THR A O 1
ATOM 870 N N . ARG A 1 120 ? 19.876 0.965 -26.985 1.00 60.00 120 ARG A N 1
ATOM 871 C CA . ARG A 1 120 ? 20.547 0.094 -26.016 1.00 60.00 120 ARG A CA 1
ATOM 872 C C . ARG A 1 120 ? 19.556 -0.980 -25.595 1.00 60.00 120 ARG A C 1
ATOM 874 O O . ARG A 1 120 ? 18.646 -0.739 -24.816 1.00 60.00 120 ARG A O 1
ATOM 881 N N . THR A 1 121 ? 19.709 -2.159 -26.184 1.00 72.19 121 THR A N 1
ATOM 882 C CA . THR A 1 121 ? 18.968 -3.379 -25.830 1.00 72.19 121 THR A CA 1
ATOM 883 C C . THR A 1 121 ? 19.726 -4.211 -24.794 1.00 72.19 121 THR A C 1
ATOM 885 O O . THR A 1 121 ? 19.144 -5.055 -24.115 1.00 72.19 121 THR A O 1
ATOM 888 N N . ASN A 1 122 ? 21.028 -3.943 -24.628 1.00 77.19 122 ASN A N 1
ATOM 889 C CA . ASN A 1 122 ? 21.888 -4.672 -23.713 1.00 77.19 122 ASN A CA 1
ATOM 890 C C . ASN A 1 122 ? 22.430 -3.768 -22.592 1.00 77.19 122 ASN A C 1
ATOM 892 O O . ASN A 1 122 ? 23.340 -2.970 -22.815 1.00 77.19 122 ASN A O 1
ATOM 896 N N . PHE A 1 123 ? 21.861 -3.888 -21.394 1.00 84.50 123 PHE A N 1
ATOM 897 C CA . PHE A 1 123 ? 22.313 -3.205 -20.181 1.00 84.50 123 PHE A CA 1
ATOM 898 C C . PHE A 1 123 ? 23.152 -4.166 -19.323 1.00 84.50 123 PHE A C 1
ATOM 900 O O . PHE A 1 123 ? 22.942 -5.381 -19.360 1.00 84.50 123 PHE A O 1
ATOM 907 N N . LYS A 1 124 ? 24.128 -3.662 -18.552 1.00 87.12 124 LYS A N 1
ATOM 908 C CA . LYS A 1 124 ? 24.911 -4.532 -17.652 1.00 87.12 124 LYS A CA 1
ATOM 909 C C . LYS A 1 124 ? 24.092 -4.965 -16.441 1.00 87.12 124 LYS A C 1
ATOM 911 O O . LYS A 1 124 ? 24.188 -6.115 -16.020 1.00 87.12 124 LYS A O 1
ATOM 916 N N . ASN A 1 125 ? 23.303 -4.050 -15.889 1.00 84.12 125 ASN A N 1
ATOM 917 C CA . ASN A 1 125 ? 22.487 -4.246 -14.697 1.00 84.12 125 ASN A CA 1
ATOM 918 C C . ASN A 1 125 ? 21.268 -3.305 -14.725 1.00 84.12 125 ASN A C 1
ATOM 920 O O . ASN A 1 125 ? 21.118 -2.478 -15.629 1.00 84.12 125 ASN A O 1
ATOM 924 N N . CYS A 1 126 ? 20.414 -3.426 -13.712 1.00 86.56 126 CYS A N 1
ATOM 925 C CA . CYS A 1 126 ? 19.219 -2.603 -13.582 1.00 86.56 126 CYS A CA 1
ATOM 926 C C . CYS A 1 126 ? 19.490 -1.123 -13.325 1.00 86.56 126 CYS A C 1
ATOM 928 O O . CYS A 1 126 ? 18.677 -0.292 -13.720 1.00 86.56 126 CYS A O 1
ATOM 930 N N . THR A 1 127 ? 20.635 -0.777 -12.736 1.00 84.88 127 THR A N 1
ATOM 931 C CA . THR A 1 127 ? 21.050 0.619 -12.565 1.00 84.88 127 THR A CA 1
ATOM 932 C C . THR A 1 127 ? 21.219 1.293 -13.924 1.00 84.88 127 THR A C 1
ATOM 934 O O . THR A 1 127 ? 20.633 2.347 -14.152 1.00 84.88 127 THR A O 1
ATOM 937 N N . ASP A 1 128 ? 21.925 0.653 -14.861 1.00 82.88 128 ASP A N 1
ATOM 938 C CA . ASP A 1 128 ? 22.121 1.184 -16.215 1.00 82.88 128 ASP A CA 1
ATOM 939 C C . ASP A 1 128 ? 20.808 1.234 -17.000 1.00 82.88 128 ASP A C 1
ATOM 941 O O . ASP A 1 128 ? 20.545 2.203 -17.712 1.00 82.88 128 ASP A O 1
ATOM 945 N N . LEU A 1 129 ? 19.965 0.206 -16.862 1.00 84.12 129 LEU A N 1
ATOM 946 C CA . LEU A 1 129 ? 18.672 0.147 -17.542 1.00 84.12 129 LEU A CA 1
ATOM 947 C C . LEU A 1 129 ? 17.754 1.284 -17.085 1.00 84.12 129 LEU A C 1
ATOM 949 O O . LEU A 1 129 ? 17.141 1.943 -17.924 1.00 84.12 129 LEU A O 1
ATOM 953 N N . ARG A 1 130 ? 17.723 1.580 -15.780 1.00 82.56 130 ARG A N 1
ATOM 954 C CA . ARG A 1 130 ? 16.883 2.638 -15.200 1.00 82.56 130 ARG A CA 1
ATOM 955 C C . ARG A 1 130 ? 17.303 4.055 -15.564 1.00 82.56 130 ARG A C 1
ATOM 957 O O . ARG A 1 130 ? 16.476 4.957 -15.479 1.00 82.56 130 ARG A O 1
ATOM 964 N N . THR A 1 131 ? 18.530 4.262 -16.043 1.00 78.75 131 THR A N 1
ATOM 965 C CA . THR A 1 131 ? 18.922 5.566 -16.611 1.00 78.75 131 THR A CA 1
ATOM 966 C C . THR A 1 131 ? 18.129 5.917 -17.873 1.00 78.75 131 THR A C 1
ATOM 968 O O . THR A 1 131 ? 17.944 7.093 -18.173 1.00 78.75 131 THR A O 1
ATOM 971 N N . VAL A 1 132 ? 17.646 4.900 -18.596 1.00 78.38 132 VAL A N 1
ATOM 972 C CA . VAL A 1 132 ? 16.880 5.049 -19.842 1.00 78.38 132 VAL A CA 1
ATOM 973 C C . VAL A 1 132 ? 15.405 4.700 -19.631 1.00 78.38 132 VAL A C 1
ATOM 975 O O . VAL A 1 132 ? 14.531 5.357 -20.190 1.00 78.38 132 VAL A O 1
ATOM 978 N N . TYR A 1 133 ? 15.125 3.699 -18.792 1.00 79.50 133 TYR A N 1
ATOM 979 C CA . TYR A 1 133 ? 13.786 3.209 -18.461 1.00 79.50 133 TYR A CA 1
ATOM 980 C C . TYR A 1 133 ? 13.600 3.173 -16.933 1.00 79.50 133 TYR A C 1
ATOM 982 O O . TYR A 1 133 ? 13.749 2.113 -16.321 1.00 79.50 133 TYR A O 1
ATOM 990 N N . PRO A 1 134 ? 13.287 4.316 -16.289 1.00 75.94 134 PRO A N 1
ATOM 991 C CA . PRO A 1 134 ? 13.275 4.445 -14.826 1.00 75.94 134 PRO A CA 1
ATOM 992 C C . PRO A 1 134 ? 12.334 3.477 -14.104 1.00 75.94 134 PRO A C 1
ATOM 994 O O . PRO A 1 134 ? 12.576 3.139 -12.951 1.00 75.94 134 PRO A O 1
ATOM 997 N N . SER A 1 135 ? 11.279 3.024 -14.785 1.00 72.69 135 SER A N 1
ATOM 998 C CA . SER A 1 135 ? 10.269 2.095 -14.260 1.00 72.69 135 SER A CA 1
ATOM 999 C C . SER A 1 135 ? 10.520 0.627 -14.633 1.00 72.69 135 SER A C 1
ATOM 1001 O O . SER A 1 135 ? 9.624 -0.201 -14.479 1.00 72.69 135 SER A O 1
ATOM 1003 N N . GLY A 1 136 ? 11.697 0.299 -15.174 1.00 83.69 136 GLY A N 1
ATOM 1004 C CA . GLY A 1 136 ? 11.962 -1.024 -15.736 1.00 83.69 136 GLY A CA 1
ATOM 1005 C C . GLY A 1 136 ? 11.265 -1.234 -17.082 1.00 83.69 136 GLY A C 1
ATOM 1006 O O . GLY A 1 136 ? 10.759 -0.289 -17.697 1.00 83.69 136 GLY A O 1
ATOM 1007 N N . VAL A 1 137 ? 11.283 -2.470 -17.582 1.00 85.56 137 VAL A N 1
ATOM 1008 C CA . VAL A 1 137 ? 10.726 -2.812 -18.901 1.00 85.56 137 VAL A CA 1
ATOM 1009 C C . VAL A 1 137 ? 9.981 -4.157 -18.890 1.00 85.56 137 VAL A C 1
ATOM 1011 O O . VAL A 1 137 ? 10.486 -5.121 -18.316 1.00 85.56 137 VAL A O 1
ATOM 1014 N N . PRO A 1 138 ? 8.818 -4.271 -19.562 1.00 83.38 138 PRO A N 1
ATOM 1015 C CA . PRO A 1 138 ? 8.042 -5.511 -19.609 1.00 83.38 138 PRO A CA 1
ATOM 1016 C C . PRO A 1 138 ? 8.648 -6.568 -20.542 1.00 83.38 138 PRO A C 1
ATOM 1018 O O . PRO A 1 138 ? 9.369 -6.255 -21.494 1.00 83.38 138 PRO A O 1
ATOM 1021 N N . GLN A 1 139 ? 8.266 -7.826 -20.335 1.00 73.25 139 GLN A N 1
ATOM 1022 C CA . GLN A 1 139 ? 8.575 -8.961 -21.197 1.00 73.25 139 GLN A CA 1
ATOM 1023 C C . GLN A 1 139 ? 7.993 -8.720 -22.594 1.00 73.25 139 GLN A C 1
ATOM 1025 O O . GLN A 1 139 ? 6.784 -8.607 -22.785 1.00 73.25 139 GLN A O 1
ATOM 1030 N N . GLY A 1 140 ? 8.885 -8.597 -23.580 1.00 79.19 140 GLY A N 1
ATOM 1031 C CA . GLY A 1 140 ? 8.561 -8.193 -24.955 1.00 79.19 140 GLY A CA 1
ATOM 1032 C C . GLY A 1 140 ? 9.142 -6.834 -25.353 1.00 79.19 140 GLY A C 1
ATOM 1033 O O . GLY A 1 140 ? 9.191 -6.511 -26.540 1.00 79.19 140 GLY A O 1
ATOM 1034 N N . HIS A 1 141 ? 9.643 -6.054 -24.395 1.00 84.38 141 HIS A N 1
ATOM 1035 C CA . HIS A 1 141 ? 10.402 -4.846 -24.687 1.00 84.38 141 HIS A CA 1
ATOM 1036 C C . HIS A 1 141 ? 11.821 -5.197 -25.190 1.00 84.38 141 HIS A C 1
ATOM 1038 O O . HIS A 1 141 ? 12.447 -6.099 -24.634 1.00 84.38 141 HIS A O 1
ATOM 1044 N N . PRO A 1 142 ? 12.401 -4.481 -26.176 1.00 84.62 142 PRO A N 1
ATOM 1045 C CA . PRO A 1 142 ? 13.747 -4.777 -26.694 1.00 84.62 142 PRO A CA 1
ATOM 1046 C C . PRO A 1 142 ? 14.877 -4.718 -25.655 1.00 84.62 142 PRO A C 1
ATOM 1048 O O . PRO A 1 142 ? 15.935 -5.303 -25.858 1.00 84.62 142 PRO A O 1
ATOM 1051 N N . ALA A 1 143 ? 14.666 -3.989 -24.559 1.00 85.88 143 ALA A N 1
ATOM 1052 C CA . ALA A 1 143 ? 15.596 -3.901 -23.431 1.00 85.88 143 ALA A CA 1
ATOM 1053 C C . ALA A 1 143 ? 15.356 -4.957 -22.336 1.00 85.88 143 ALA A C 1
ATOM 1055 O O . ALA A 1 143 ? 16.077 -4.964 -21.341 1.00 85.88 143 ALA A O 1
ATOM 1056 N N . TYR A 1 144 ? 14.335 -5.810 -22.475 1.00 87.56 144 TYR A N 1
ATOM 1057 C CA . TYR A 1 144 ? 14.022 -6.830 -21.480 1.00 87.56 144 TYR A CA 1
ATOM 1058 C C . TYR A 1 144 ? 15.099 -7.911 -21.460 1.00 87.56 144 TYR A C 1
ATOM 1060 O O . TYR A 1 144 ? 15.462 -8.478 -22.492 1.00 87.56 144 TYR A O 1
ATOM 1068 N N . GLN A 1 145 ? 15.577 -8.232 -20.260 1.00 87.12 145 GLN A N 1
ATOM 1069 C CA . GLN A 1 145 ? 16.515 -9.321 -20.036 1.00 87.12 145 GLN A CA 1
ATOM 1070 C C . GLN A 1 145 ? 15.996 -10.183 -18.894 1.00 87.12 145 GLN A C 1
ATOM 1072 O O . GLN A 1 145 ? 15.879 -9.706 -17.774 1.00 87.12 145 GLN A O 1
ATOM 1077 N N . SER A 1 146 ? 15.747 -11.469 -19.149 1.00 83.69 146 SER A N 1
ATOM 1078 C CA . SER A 1 146 ? 15.208 -12.379 -18.124 1.00 83.69 146 SER A CA 1
ATOM 1079 C C . SER A 1 146 ? 16.120 -12.510 -16.891 1.00 83.69 146 SER A C 1
ATOM 1081 O O . SER A 1 146 ? 15.636 -12.707 -15.788 1.00 83.69 146 SER A O 1
ATOM 1083 N N . LYS A 1 147 ? 17.440 -12.300 -17.029 1.00 84.75 147 LYS A N 1
ATOM 1084 C CA . LYS A 1 147 ? 18.369 -12.241 -15.878 1.00 84.75 147 LYS A CA 1
ATOM 1085 C C . LYS A 1 147 ? 18.164 -11.024 -14.959 1.00 84.75 147 LYS A C 1
ATOM 1087 O O . LYS A 1 147 ? 18.744 -10.976 -13.881 1.00 84.75 147 LYS A O 1
ATOM 1092 N N . MET A 1 148 ? 17.428 -10.018 -15.423 1.00 86.06 148 MET A N 1
ATOM 1093 C CA . MET A 1 148 ? 17.094 -8.790 -14.696 1.00 86.06 148 MET A CA 1
ATOM 1094 C C . MET A 1 148 ? 15.663 -8.803 -14.146 1.00 86.06 148 MET A C 1
ATOM 1096 O O . MET A 1 148 ? 15.254 -7.865 -13.469 1.00 86.06 148 MET A O 1
ATOM 1100 N N . ASP A 1 149 ? 14.920 -9.856 -14.460 1.00 82.44 149 ASP A N 1
ATOM 1101 C CA . ASP A 1 149 ? 13.600 -10.171 -13.939 1.00 82.44 149 ASP A CA 1
ATOM 1102 C C . ASP A 1 149 ? 13.817 -11.136 -12.765 1.00 82.44 149 ASP A C 1
ATOM 1104 O O . ASP A 1 149 ? 13.963 -12.351 -12.938 1.00 82.44 149 ASP A O 1
ATOM 1108 N N . ARG A 1 150 ? 14.048 -10.551 -11.581 1.00 79.19 150 ARG A N 1
ATOM 1109 C CA . ARG A 1 150 ? 14.549 -11.266 -10.393 1.00 79.19 150 ARG A CA 1
ATOM 1110 C C . ARG A 1 150 ? 13.544 -12.305 -9.899 1.00 79.19 150 ARG A C 1
ATOM 1112 O O . ARG A 1 150 ? 13.945 -13.342 -9.369 1.00 79.19 150 ARG A O 1
ATOM 1119 N N . ASP A 1 151 ? 12.270 -12.019 -10.070 1.00 73.56 151 ASP A N 1
ATOM 1120 C CA . ASP A 1 151 ? 11.119 -12.773 -9.599 1.00 73.56 151 ASP A CA 1
ATOM 1121 C C . ASP A 1 151 ? 10.366 -13.505 -10.730 1.00 73.56 151 ASP A C 1
ATOM 1123 O O . ASP A 1 151 ? 9.538 -14.371 -10.444 1.00 73.56 151 ASP A O 1
ATOM 1127 N N . LYS A 1 152 ? 10.765 -13.298 -11.994 1.00 77.44 152 LYS A N 1
ATOM 1128 C CA . LYS A 1 152 ? 10.306 -14.017 -13.201 1.00 77.44 152 LYS A CA 1
ATOM 1129 C C . LYS A 1 152 ? 8.836 -13.790 -13.528 1.00 77.44 152 LYS A C 1
ATOM 1131 O O . LYS A 1 152 ? 8.166 -14.688 -14.047 1.00 77.44 152 LYS A O 1
ATOM 1136 N N . GLU A 1 153 ? 8.337 -12.598 -13.249 1.00 74.88 153 GLU A N 1
ATOM 1137 C CA . GLU A 1 153 ? 6.957 -12.211 -13.550 1.00 74.88 153 GLU A CA 1
ATOM 1138 C C . GLU A 1 153 ? 6.801 -11.508 -14.904 1.00 74.88 153 GLU A C 1
ATOM 1140 O O . GLU A 1 153 ? 5.704 -11.101 -15.290 1.00 74.88 153 GLU A O 1
ATOM 1145 N N . GLY A 1 154 ? 7.888 -11.413 -15.668 1.00 77.31 154 GLY A N 1
ATOM 1146 C CA . GLY A 1 154 ? 7.897 -10.767 -16.967 1.00 77.31 154 GLY A CA 1
ATOM 1147 C C . GLY A 1 154 ? 8.099 -9.259 -16.872 1.00 77.31 154 GLY A C 1
ATOM 1148 O O . GLY A 1 154 ? 7.694 -8.538 -17.784 1.00 77.31 154 GLY A O 1
ATOM 1149 N N . TRP A 1 155 ? 8.732 -8.763 -15.807 1.00 82.38 155 TRP A N 1
ATOM 1150 C CA . TRP A 1 155 ? 9.132 -7.364 -15.678 1.00 82.38 155 TRP A CA 1
ATOM 1151 C C . TRP A 1 155 ? 10.605 -7.276 -15.277 1.00 82.38 155 TRP A C 1
ATOM 1153 O O . TRP A 1 155 ? 11.023 -7.749 -14.230 1.00 82.38 155 TRP A O 1
ATOM 1163 N N . ALA A 1 156 ? 11.438 -6.697 -16.139 1.00 86.19 156 ALA A N 1
ATOM 1164 C CA . ALA A 1 156 ? 12.855 -6.537 -15.842 1.00 86.19 156 ALA A CA 1
ATOM 1165 C C . ALA A 1 156 ? 13.089 -5.231 -15.082 1.00 86.19 156 ALA A C 1
ATOM 1167 O O . ALA A 1 156 ? 12.646 -4.165 -15.523 1.00 86.19 156 ALA A O 1
ATOM 1168 N N . CYS A 1 157 ? 13.884 -5.310 -14.014 1.00 83.38 157 CYS A N 1
ATOM 1169 C CA . CYS A 1 157 ? 14.328 -4.160 -13.233 1.00 83.38 157 CYS A CA 1
ATOM 1170 C C . CYS A 1 157 ? 13.194 -3.336 -12.614 1.00 83.38 157 CYS A C 1
ATOM 1172 O O . CYS A 1 157 ? 13.220 -2.103 -12.713 1.00 83.38 157 CYS A O 1
ATOM 1174 N N . GLU A 1 158 ? 12.273 -4.009 -11.922 1.00 68.69 158 GLU A N 1
ATOM 1175 C CA . GLU A 1 158 ? 11.317 -3.409 -10.971 1.00 68.69 158 GLU A CA 1
ATOM 1176 C C . GLU A 1 158 ? 11.988 -2.703 -9.785 1.00 68.69 158 GLU A C 1
ATOM 1178 O O . GLU A 1 158 ? 12.878 -3.292 -9.122 1.00 68.69 158 GLU A O 1
#

Sequence (158 aa):
MIRDHGSDTGSSAAFISAVKPQTAILSYGKNNSYGHPHSAVESRLKNVGAKVYKTPIDCDITVTTDGIKHAVASSCKGAVVKPVVKPAPKPAVKTIPKPVPKPVIKPKPAIKPKPASSTRTNFKNCTDLRTVYPSGVPQGHPAYQSKMDRDKEGWACE